Protein AF-A0ABD7CM66-F1 (afdb_monomer_lite)

Organism: Clostridium botulinum (NCBI:txid1491)

Structure (mmCIF, N/CA/C/O backbone):
data_AF-A0ABD7CM66-F1
#
_entry.id   AF-A0ABD7CM66-F1
#
loop_
_atom_site.group_PDB
_atom_site.id
_atom_site.type_symbol
_atom_site.label_atom_id
_atom_site.label_alt_id
_atom_site.label_comp_id
_atom_site.label_asym_id
_atom_site.label_entity_id
_atom_site.label_seq_id
_atom_site.pdbx_PDB_ins_code
_atom_site.Cartn_x
_atom_site.Cartn_y
_atom_site.Cartn_z
_atom_site.occupancy
_atom_site.B_iso_or_equiv
_atom_site.auth_seq_id
_atom_site.auth_comp_id
_atom_site.auth_asym_id
_atom_site.auth_atom_id
_atom_site.pdbx_PDB_model_num
ATOM 1 N N . MET A 1 1 ? 8.882 35.151 15.503 1.00 36.31 1 MET A N 1
ATOM 2 C CA . MET A 1 1 ? 7.977 34.205 16.198 1.00 36.31 1 MET A CA 1
ATOM 3 C C . MET A 1 1 ? 7.470 33.226 15.152 1.00 36.31 1 MET A C 1
ATOM 5 O O . MET A 1 1 ? 7.008 33.684 14.119 1.00 36.31 1 MET A O 1
ATOM 9 N N . LYS A 1 2 ? 7.690 31.916 15.334 1.00 41.44 2 LYS A N 1
ATOM 10 C CA . LYS A 1 2 ? 7.337 30.880 14.346 1.00 41.44 2 LYS A CA 1
ATOM 11 C C . LYS A 1 2 ? 5.813 30.750 14.253 1.00 41.44 2 LYS A C 1
ATOM 13 O O . LYS A 1 2 ? 5.185 30.498 15.280 1.00 41.44 2 LYS A O 1
ATOM 18 N N . ASN A 1 3 ? 5.256 30.896 13.051 1.00 44.88 3 ASN A N 1
ATOM 19 C CA . ASN A 1 3 ? 3.886 30.489 12.752 1.00 44.88 3 ASN A CA 1
ATOM 20 C C . ASN A 1 3 ? 3.745 29.003 13.101 1.00 44.88 3 ASN A C 1
ATOM 22 O O . ASN A 1 3 ? 4.433 28.154 12.539 1.00 44.88 3 ASN A O 1
ATOM 26 N N . LYS A 1 4 ? 2.896 28.693 14.082 1.00 49.44 4 LYS A N 1
ATOM 27 C CA . LYS A 1 4 ? 2.255 27.383 14.139 1.00 49.44 4 LYS A CA 1
ATOM 28 C C . LYS A 1 4 ? 1.218 27.417 13.025 1.00 49.44 4 LYS A C 1
ATOM 30 O O . LYS A 1 4 ? 0.134 27.951 13.233 1.00 49.44 4 LYS A O 1
ATOM 35 N N . ASP A 1 5 ? 1.597 26.961 11.840 1.00 59.28 5 ASP A N 1
ATOM 36 C CA . ASP A 1 5 ? 0.639 26.740 10.765 1.00 59.28 5 ASP A CA 1
ATOM 37 C C . ASP A 1 5 ? -0.397 25.735 11.286 1.00 59.28 5 ASP A C 1
ATOM 39 O O . ASP A 1 5 ? -0.044 24.639 11.728 1.00 59.28 5 ASP A O 1
ATOM 43 N N . ASN A 1 6 ? -1.661 26.161 11.346 1.00 63.12 6 ASN A N 1
ATOM 44 C CA . ASN A 1 6 ? -2.778 25.294 11.703 1.00 63.12 6 ASN A CA 1
ATOM 45 C C . ASN A 1 6 ? -2.916 24.260 10.586 1.00 63.12 6 ASN A C 1
ATOM 47 O O . ASN A 1 6 ? -3.466 24.560 9.527 1.00 63.12 6 ASN A O 1
ATOM 51 N N . LEU A 1 7 ? -2.362 23.074 10.814 1.00 69.88 7 LEU A N 1
ATOM 52 C CA . LEU A 1 7 ? -2.515 21.926 9.932 1.00 69.88 7 LEU A CA 1
ATOM 53 C C . LEU A 1 7 ? -4.007 21.628 9.761 1.00 69.88 7 LEU A C 1
ATOM 55 O O . LEU A 1 7 ? -4.777 21.704 10.722 1.00 69.88 7 LEU A O 1
ATOM 59 N N . ILE A 1 8 ? -4.432 21.282 8.547 1.00 82.06 8 ILE A N 1
ATOM 60 C CA . ILE A 1 8 ? -5.811 20.814 8.371 1.00 82.06 8 ILE A CA 1
ATOM 61 C C . ILE A 1 8 ? -5.966 19.440 9.052 1.00 82.06 8 ILE A C 1
ATOM 63 O O . ILE A 1 8 ? -4.996 18.682 9.111 1.00 82.06 8 ILE A O 1
ATOM 67 N N . PRO A 1 9 ? -7.166 19.055 9.531 1.00 80.12 9 PRO A N 1
ATOM 68 C CA . PRO A 1 9 ? -7.347 17.834 10.332 1.00 80.12 9 PRO A CA 1
ATOM 69 C C . PRO A 1 9 ? -6.780 16.555 9.693 1.00 80.12 9 PRO A C 1
ATOM 71 O O . PRO A 1 9 ? -6.290 15.660 10.379 1.00 80.12 9 PRO A O 1
ATOM 74 N N . MET A 1 10 ? -6.804 16.476 8.360 1.00 80.44 10 MET A N 1
ATOM 75 C CA . MET A 1 10 ? -6.209 15.367 7.615 1.00 80.44 10 MET A CA 1
ATOM 76 C C . MET A 1 10 ? -4.678 15.328 7.740 1.00 80.44 10 MET A C 1
ATOM 78 O O . MET A 1 10 ? -4.112 14.256 7.934 1.00 80.44 10 MET A O 1
ATOM 82 N N . GLU A 1 11 ? -4.008 16.478 7.653 1.00 81.88 11 GLU A N 1
ATOM 83 C CA . GLU A 1 11 ? -2.552 16.589 7.797 1.00 81.88 11 GLU A CA 1
ATOM 84 C C . GLU A 1 11 ? -2.113 16.296 9.233 1.00 81.88 11 GLU A C 1
ATOM 86 O O . GLU A 1 11 ? -1.116 15.605 9.446 1.00 81.88 11 GLU A O 1
ATOM 91 N N . GLU A 1 12 ? -2.882 16.752 10.228 1.00 83.12 12 GLU A N 1
ATOM 92 C CA . GLU A 1 12 ? -2.648 16.396 11.632 1.00 83.12 12 GLU A CA 1
ATOM 93 C C . GLU A 1 12 ? -2.690 14.882 11.828 1.00 83.12 12 GLU A C 1
ATOM 95 O O . GLU A 1 12 ? -1.807 14.304 12.468 1.00 83.12 12 GLU A O 1
ATOM 100 N N . GLN A 1 13 ? -3.668 14.217 11.214 1.00 82.75 13 GLN A N 1
ATOM 101 C CA . GLN A 1 13 ? -3.820 12.779 11.359 1.00 82.75 13 GLN A CA 1
ATOM 102 C C . GLN A 1 13 ? -2.770 11.983 10.575 1.00 82.75 13 GLN A C 1
ATOM 104 O O . GLN A 1 13 ? -2.257 10.980 11.077 1.00 82.75 13 GLN A O 1
ATOM 109 N N . GLN A 1 14 ? -2.369 12.447 9.390 1.00 84.19 14 GLN A N 1
ATOM 110 C CA . GLN A 1 14 ? -1.202 11.904 8.687 1.00 84.19 14 GLN A CA 1
ATOM 111 C C . GLN A 1 14 ? 0.058 12.007 9.554 1.00 84.19 14 GLN A C 1
ATOM 113 O O . GLN A 1 14 ? 0.787 11.026 9.709 1.00 84.19 14 GLN A O 1
ATOM 118 N N . LEU A 1 15 ? 0.294 13.162 10.180 1.00 84.44 15 LEU A N 1
ATOM 119 C CA . LEU A 1 15 ? 1.436 13.364 11.068 1.00 84.44 15 LEU A CA 1
ATOM 120 C C . LEU A 1 15 ? 1.371 12.482 12.317 1.00 84.44 15 LEU A C 1
ATOM 122 O O . LEU A 1 15 ? 2.410 11.973 12.736 1.00 84.44 15 LEU A O 1
ATOM 126 N N . ASN A 1 16 ? 0.189 12.252 12.891 1.00 83.38 16 ASN A N 1
ATOM 127 C CA . ASN A 1 16 ? 0.016 11.337 14.023 1.00 83.38 16 ASN A CA 1
ATOM 128 C C . ASN A 1 16 ? 0.430 9.903 13.669 1.00 83.38 16 ASN A C 1
ATOM 130 O O . ASN A 1 16 ? 1.137 9.253 14.443 1.00 83.38 16 ASN A O 1
ATOM 134 N N . ILE A 1 17 ? 0.055 9.428 12.478 1.00 84.88 17 ILE A N 1
ATOM 135 C CA . ILE A 1 17 ? 0.477 8.117 11.969 1.00 84.88 17 ILE A CA 1
ATOM 136 C C . ILE A 1 17 ? 1.995 8.107 11.745 1.00 84.88 17 ILE A C 1
ATOM 138 O O . ILE A 1 17 ? 2.696 7.226 12.242 1.00 84.88 17 ILE A O 1
ATOM 142 N N . LEU A 1 18 ? 2.535 9.103 11.039 1.00 84.50 18 LEU A N 1
ATOM 143 C CA . LEU A 1 18 ? 3.950 9.136 10.653 1.00 84.50 18 LEU A CA 1
ATOM 144 C C . LEU A 1 18 ? 4.909 9.326 11.837 1.00 84.50 18 LEU A C 1
ATOM 146 O O . LEU A 1 18 ? 6.027 8.819 11.803 1.00 84.50 18 LEU A O 1
ATOM 150 N N . ARG A 1 19 ? 4.483 10.003 12.908 1.00 84.56 19 ARG A N 1
ATOM 151 C CA . ARG A 1 19 ? 5.272 10.155 14.146 1.00 84.56 19 ARG A CA 1
ATOM 152 C C . ARG A 1 19 ? 5.353 8.873 14.969 1.00 84.56 19 ARG A C 1
ATOM 154 O O . ARG A 1 19 ? 6.189 8.768 15.865 1.00 84.56 19 ARG A O 1
ATOM 161 N N . ASN A 1 20 ? 4.492 7.899 14.698 1.00 85.06 20 ASN A N 1
ATOM 162 C CA . ASN A 1 20 ? 4.494 6.642 15.416 1.00 85.06 20 ASN A CA 1
ATOM 163 C C . ASN A 1 20 ? 5.646 5.735 14.953 1.00 85.06 20 ASN A C 1
ATOM 165 O O . ASN A 1 20 ? 5.706 5.347 13.794 1.00 85.06 20 ASN A O 1
ATOM 169 N N . LEU A 1 21 ? 6.515 5.299 15.869 1.00 79.75 21 LEU A N 1
ATOM 170 C CA . LEU A 1 21 ? 7.655 4.425 15.540 1.00 79.75 21 LEU A CA 1
ATOM 171 C C . LEU A 1 21 ? 7.253 3.085 14.897 1.00 79.75 21 LEU A C 1
ATOM 173 O O . LEU A 1 21 ? 8.037 2.491 14.159 1.00 79.75 21 LEU A O 1
ATOM 177 N N . LYS A 1 22 ? 6.042 2.592 15.176 1.00 86.00 22 LYS A N 1
ATOM 178 C CA . LYS A 1 22 ? 5.526 1.327 14.638 1.00 86.00 22 LYS A CA 1
ATOM 179 C C . LYS A 1 22 ? 4.849 1.491 13.279 1.00 86.00 22 LYS A C 1
ATOM 181 O O . LYS A 1 22 ? 4.632 0.480 12.611 1.00 86.00 22 LYS A O 1
ATOM 186 N N . SER A 1 23 ? 4.527 2.717 12.853 1.00 87.56 23 SER A N 1
ATOM 187 C CA . SER A 1 23 ? 3.770 2.942 11.615 1.00 87.56 23 SER A CA 1
ATOM 188 C C . SER A 1 23 ? 4.515 2.445 10.392 1.00 87.56 23 SER A C 1
ATOM 190 O O . SER A 1 23 ? 3.912 1.775 9.566 1.00 87.56 23 SER A O 1
ATOM 192 N N . LYS A 1 24 ? 5.832 2.668 10.314 1.00 90.38 24 LYS A N 1
ATOM 193 C CA . LYS A 1 24 ? 6.658 2.176 9.206 1.00 90.38 24 LYS A CA 1
ATOM 194 C C . LYS A 1 24 ? 6.500 0.667 9.007 1.00 90.38 24 LYS A C 1
ATOM 196 O O . LYS A 1 24 ? 6.175 0.231 7.909 1.00 90.38 24 LYS A O 1
ATOM 201 N N . ASN A 1 25 ? 6.700 -0.121 10.062 1.00 91.25 25 ASN A N 1
ATOM 202 C CA . ASN A 1 25 ? 6.607 -1.581 9.971 1.00 91.25 25 ASN A CA 1
ATOM 203 C C . ASN A 1 25 ? 5.179 -2.025 9.651 1.00 91.25 25 ASN A C 1
ATOM 205 O O . ASN A 1 25 ? 4.988 -2.913 8.832 1.00 91.25 25 ASN A O 1
ATOM 209 N N . PHE A 1 26 ? 4.181 -1.371 10.248 1.00 92.81 26 PHE A N 1
ATOM 210 C CA . PHE A 1 26 ? 2.779 -1.660 9.970 1.00 92.81 26 PHE A CA 1
ATOM 211 C C . PHE A 1 26 ? 2.406 -1.391 8.505 1.00 92.81 26 PHE A C 1
ATOM 213 O O . PHE A 1 26 ? 1.795 -2.239 7.863 1.00 92.81 26 PHE A O 1
ATOM 220 N N . ILE A 1 27 ? 2.817 -0.242 7.960 1.00 93.12 27 ILE A N 1
ATOM 221 C CA . ILE A 1 27 ? 2.585 0.145 6.564 1.00 93.12 27 ILE A CA 1
ATOM 222 C C . ILE A 1 27 ? 3.294 -0.825 5.615 1.00 93.12 27 ILE A C 1
ATOM 224 O O . ILE A 1 27 ? 2.689 -1.250 4.636 1.00 93.12 27 ILE A O 1
ATOM 228 N N . ILE A 1 28 ? 4.539 -1.219 5.911 1.00 92.62 28 ILE A N 1
ATOM 229 C CA . ILE A 1 28 ? 5.271 -2.217 5.114 1.00 92.62 28 ILE A CA 1
ATOM 230 C C . ILE A 1 28 ? 4.524 -3.554 5.107 1.00 92.62 28 ILE A C 1
ATOM 232 O O . ILE A 1 28 ? 4.311 -4.113 4.035 1.00 92.62 28 ILE A O 1
ATOM 236 N N . SER A 1 29 ? 4.083 -4.044 6.270 1.00 93.69 29 SER A N 1
ATOM 237 C CA . SER A 1 29 ? 3.299 -5.282 6.355 1.00 93.69 29 SER A CA 1
ATOM 238 C C . SER A 1 29 ? 1.990 -5.180 5.575 1.00 93.69 29 SER A C 1
ATOM 240 O O . SER A 1 29 ? 1.647 -6.089 4.828 1.00 93.69 29 SER A O 1
ATOM 242 N N . LEU A 1 30 ? 1.281 -4.057 5.700 1.00 95.00 30 LEU A N 1
ATOM 243 C CA . LEU A 1 30 ? 0.028 -3.817 4.992 1.00 95.00 30 LEU A CA 1
ATOM 244 C C . LEU A 1 30 ? 0.232 -3.803 3.468 1.00 95.00 30 LEU A C 1
ATOM 246 O O . LEU A 1 30 ? -0.512 -4.474 2.758 1.00 95.00 30 LEU A O 1
ATOM 250 N N . ILE A 1 31 ? 1.262 -3.104 2.971 1.00 95.31 31 ILE A N 1
ATOM 251 C CA . ILE A 1 31 ? 1.639 -3.099 1.546 1.00 95.31 31 ILE A CA 1
ATOM 252 C C . ILE A 1 31 ? 2.004 -4.512 1.082 1.00 95.31 31 ILE A C 1
ATOM 254 O O . ILE A 1 31 ? 1.519 -4.952 0.042 1.00 95.31 31 ILE A O 1
ATOM 258 N N . GLY A 1 32 ? 2.825 -5.230 1.853 1.00 94.19 32 GLY A N 1
ATOM 259 C CA . GLY A 1 32 ? 3.244 -6.595 1.539 1.00 94.19 32 GLY A CA 1
ATOM 260 C C . GLY A 1 32 ? 2.062 -7.553 1.410 1.00 94.19 32 GLY A C 1
ATOM 261 O O . GLY A 1 32 ? 2.021 -8.365 0.489 1.00 94.19 32 GLY A O 1
ATOM 262 N N . GLU A 1 33 ? 1.049 -7.422 2.266 1.00 95.25 33 GLU A N 1
ATOM 263 C CA . GLU A 1 33 ? -0.139 -8.270 2.196 1.00 95.25 33 GLU A CA 1
ATOM 264 C C . GLU A 1 33 ? -1.011 -8.001 0.962 1.00 95.25 33 GLU A C 1
ATOM 266 O O . GLU A 1 33 ? -1.561 -8.952 0.395 1.00 95.25 33 GLU A O 1
ATOM 271 N N . VAL A 1 34 ? -1.084 -6.748 0.498 1.00 95.38 34 VAL A N 1
ATOM 272 C CA . VAL A 1 34 ? -1.876 -6.347 -0.682 1.00 95.38 34 VAL A CA 1
ATOM 273 C C . VAL A 1 34 ? -1.074 -6.306 -1.983 1.00 95.38 34 VAL A C 1
ATOM 275 O O . VAL A 1 34 ? -1.595 -5.893 -3.020 1.00 95.38 34 VAL A O 1
ATOM 278 N N . ILE A 1 35 ? 0.187 -6.741 -1.968 1.00 95.19 35 ILE A N 1
ATOM 279 C CA . ILE A 1 35 ? 1.102 -6.516 -3.089 1.00 95.19 35 ILE A CA 1
ATOM 280 C C . ILE A 1 35 ? 0.653 -7.199 -4.385 1.00 95.19 35 ILE A C 1
ATOM 282 O O . ILE A 1 35 ? 0.796 -6.635 -5.464 1.00 95.19 35 ILE A O 1
ATOM 286 N N . GLN A 1 36 ? 0.005 -8.361 -4.286 1.00 94.31 36 GLN A N 1
ATOM 287 C CA . GLN A 1 36 ? -0.585 -9.053 -5.438 1.00 94.31 36 GLN A CA 1
ATOM 288 C C . GLN A 1 36 ? -1.742 -8.260 -6.064 1.00 94.31 36 GLN A C 1
ATOM 290 O O . GLN A 1 36 ? -1.911 -8.279 -7.279 1.00 94.31 36 GLN A O 1
ATOM 295 N N . THR A 1 37 ? -2.512 -7.519 -5.260 1.00 94.44 37 THR A N 1
ATOM 296 C CA . THR A 1 37 ? -3.577 -6.625 -5.747 1.00 94.44 37 THR A CA 1
ATOM 297 C C . THR A 1 37 ? -2.992 -5.404 -6.457 1.00 94.44 37 THR A C 1
ATOM 299 O O . THR A 1 37 ? -3.513 -4.970 -7.484 1.00 94.44 37 THR A O 1
ATOM 302 N N . ILE A 1 38 ? -1.874 -4.872 -5.951 1.00 93.75 38 ILE A N 1
ATOM 303 C CA . ILE A 1 38 ? -1.120 -3.806 -6.625 1.00 93.75 38 ILE A CA 1
ATOM 304 C C . ILE A 1 38 ? -0.595 -4.317 -7.974 1.00 93.75 38 ILE A C 1
ATOM 306 O O . ILE A 1 38 ? -0.847 -3.681 -8.996 1.00 93.75 38 ILE A O 1
ATOM 310 N N . ALA A 1 39 ? 0.049 -5.487 -7.977 1.00 92.69 39 ALA A N 1
ATOM 311 C CA . ALA A 1 39 ? 0.723 -6.087 -9.129 1.00 92.69 39 ALA A CA 1
ATOM 312 C C . ALA A 1 39 ? -0.203 -6.766 -10.157 1.00 92.69 39 ALA A C 1
ATOM 314 O O . ALA A 1 39 ? 0.276 -7.220 -11.195 1.00 92.69 39 ALA A O 1
ATOM 315 N N . ASP A 1 40 ? -1.498 -6.893 -9.850 1.00 91.06 40 ASP A N 1
ATOM 316 C CA . ASP A 1 40 ? -2.503 -7.597 -10.665 1.00 91.06 40 ASP A CA 1
ATOM 317 C C . ASP A 1 40 ? -2.102 -9.014 -11.102 1.00 91.06 40 ASP A C 1
ATOM 319 O O . ASP A 1 40 ? -2.472 -9.509 -12.167 1.00 91.06 40 ASP A O 1
ATOM 323 N N . LYS A 1 41 ? -1.259 -9.665 -10.302 1.00 92.69 41 LYS A N 1
ATOM 324 C CA . LYS A 1 41 ? -0.687 -10.967 -10.627 1.00 92.69 41 LYS A CA 1
ATOM 325 C C . LYS A 1 41 ? -0.184 -11.662 -9.376 1.00 92.69 41 LYS A C 1
ATOM 327 O O . LYS A 1 41 ? 0.021 -11.057 -8.321 1.00 92.69 41 LYS A O 1
ATOM 332 N N . LYS A 1 42 ? 0.048 -12.965 -9.508 1.00 91.88 42 LYS A N 1
ATOM 333 C CA . LYS A 1 42 ? 0.695 -13.750 -8.460 1.00 91.88 42 LYS A CA 1
ATOM 334 C C . LYS A 1 42 ? 2.175 -13.382 -8.403 1.00 91.88 42 LYS A C 1
ATOM 336 O O . LYS A 1 42 ? 2.886 -13.571 -9.382 1.00 91.88 42 LYS A O 1
ATOM 341 N N . ILE A 1 43 ? 2.601 -12.902 -7.244 1.00 91.12 43 ILE A N 1
ATOM 342 C CA . ILE A 1 43 ? 3.996 -12.620 -6.893 1.00 91.12 43 ILE A CA 1
ATOM 343 C C . ILE A 1 43 ? 4.281 -13.202 -5.512 1.00 91.12 43 ILE A C 1
ATOM 345 O O . ILE A 1 43 ? 3.377 -13.266 -4.666 1.00 91.12 43 ILE A O 1
ATOM 349 N N . ASP A 1 44 ? 5.511 -13.658 -5.287 1.00 90.56 44 ASP A N 1
ATOM 350 C CA . ASP A 1 44 ? 5.937 -14.081 -3.956 1.00 90.56 44 ASP A CA 1
ATOM 351 C C . ASP A 1 44 ? 6.141 -12.836 -3.087 1.00 90.56 44 ASP A C 1
ATOM 353 O O . ASP A 1 44 ? 7.043 -12.030 -3.311 1.00 90.56 44 ASP A O 1
ATOM 357 N N . LYS A 1 45 ? 5.294 -12.691 -2.061 1.00 88.56 45 LYS A N 1
ATOM 358 C CA . LYS A 1 45 ? 5.306 -11.544 -1.143 1.00 88.56 45 LYS A CA 1
ATOM 359 C C . LYS A 1 45 ? 6.661 -11.358 -0.446 1.00 88.56 45 LYS A C 1
ATOM 361 O O . LYS A 1 45 ? 6.945 -10.262 0.029 1.00 88.56 45 LYS A O 1
ATOM 366 N N . LYS A 1 46 ? 7.488 -12.407 -0.355 1.00 87.12 46 LYS A N 1
ATOM 367 C CA . LYS A 1 46 ? 8.796 -12.369 0.315 1.00 87.12 46 LYS A CA 1
ATOM 368 C C . LYS A 1 46 ? 9.930 -11.866 -0.573 1.00 87.12 46 LYS A C 1
ATOM 370 O O . LYS A 1 46 ? 10.971 -11.495 -0.037 1.00 87.12 46 LYS A O 1
ATOM 375 N N . THR A 1 47 ? 9.753 -11.870 -1.892 1.00 88.69 47 THR A N 1
ATOM 376 C CA . THR A 1 47 ? 10.834 -11.589 -2.851 1.00 88.69 47 THR A CA 1
ATOM 377 C C . THR A 1 47 ? 10.491 -10.481 -3.837 1.00 88.69 47 THR A C 1
ATOM 379 O O . THR A 1 47 ? 11.173 -10.359 -4.850 1.00 88.69 47 THR A O 1
ATOM 382 N N . VAL A 1 48 ? 9.461 -9.680 -3.544 1.00 91.69 48 VAL A N 1
ATOM 383 C CA . VAL A 1 48 ? 9.005 -8.609 -4.435 1.00 91.69 48 VAL A CA 1
ATOM 384 C C . VAL A 1 48 ? 10.149 -7.656 -4.751 1.00 91.69 48 VAL A C 1
ATOM 386 O O . VAL A 1 48 ? 10.749 -7.065 -3.848 1.00 91.69 48 VAL A O 1
ATOM 389 N N . CYS A 1 49 ? 10.436 -7.488 -6.036 1.00 91.31 49 CYS A N 1
ATOM 390 C CA . CYS A 1 49 ? 11.502 -6.617 -6.510 1.00 91.31 49 CYS A CA 1
ATOM 391 C C . CYS A 1 49 ? 11.135 -5.962 -7.845 1.00 91.31 49 CYS A C 1
ATOM 393 O O . CYS A 1 49 ? 10.085 -6.229 -8.424 1.00 91.31 49 CYS A O 1
ATOM 395 N N . PHE A 1 50 ? 11.980 -5.047 -8.319 1.00 93.06 50 PHE A N 1
ATOM 396 C CA . PHE A 1 50 ? 11.871 -4.536 -9.682 1.00 93.06 50 PHE A CA 1
ATOM 397 C C . PHE A 1 50 ? 12.414 -5.574 -10.666 1.00 93.06 50 PHE A C 1
ATOM 399 O O . PHE A 1 50 ? 13.490 -6.130 -10.439 1.00 93.06 50 PHE A O 1
ATOM 406 N N . LYS A 1 51 ? 11.727 -5.768 -11.797 1.00 92.00 51 LYS A N 1
ATOM 407 C CA . LYS A 1 51 ? 12.231 -6.605 -12.894 1.00 92.00 51 LYS A CA 1
ATOM 408 C C . LYS A 1 51 ? 13.608 -6.123 -13.343 1.00 92.00 51 LYS A C 1
ATOM 410 O O . LYS A 1 51 ? 13.905 -4.925 -13.289 1.00 92.00 51 LYS A O 1
ATOM 415 N N . CYS A 1 52 ? 14.425 -7.037 -13.866 1.00 88.56 52 CYS A N 1
ATOM 416 C CA . CYS A 1 52 ? 15.806 -6.748 -14.269 1.00 88.56 52 CYS A CA 1
ATOM 417 C C . CYS A 1 52 ? 15.952 -5.512 -15.178 1.00 88.56 52 CYS A C 1
ATOM 419 O O . CYS A 1 52 ? 16.875 -4.722 -14.977 1.00 88.56 52 CYS A O 1
ATOM 421 N N . ASP A 1 53 ? 15.023 -5.295 -16.115 1.00 88.00 53 ASP A N 1
ATOM 422 C CA . ASP A 1 53 ? 15.046 -4.149 -17.038 1.00 88.00 53 ASP A CA 1
ATOM 423 C C . ASP A 1 53 ? 14.973 -2.789 -16.325 1.00 88.00 53 ASP A C 1
ATOM 425 O O . ASP A 1 53 ? 15.515 -1.794 -16.817 1.00 88.00 53 ASP A O 1
ATOM 429 N N . TYR A 1 54 ? 14.345 -2.748 -15.147 1.00 87.88 54 TYR A N 1
ATOM 430 C CA . TYR A 1 54 ? 14.199 -1.553 -14.315 1.00 87.88 54 TYR A CA 1
ATOM 431 C C . TYR A 1 54 ? 15.271 -1.444 -13.221 1.00 87.88 54 TYR A C 1
ATOM 433 O O . TYR A 1 54 ? 15.374 -0.404 -12.580 1.00 87.88 54 TYR A O 1
ATOM 441 N N . CYS A 1 55 ? 16.120 -2.465 -13.053 1.00 83.50 55 CYS A N 1
ATOM 442 C CA . CYS A 1 55 ? 17.254 -2.467 -12.119 1.00 83.50 55 CYS A CA 1
ATOM 443 C C . CYS A 1 55 ? 18.570 -1.956 -12.742 1.00 83.50 55 CYS A C 1
ATOM 445 O O . CYS A 1 55 ? 19.629 -2.004 -12.110 1.00 83.50 55 CYS A O 1
ATOM 447 N N . ASN A 1 56 ? 18.551 -1.487 -13.992 1.00 84.12 56 ASN A N 1
ATOM 448 C CA . ASN A 1 56 ? 19.752 -1.000 -14.662 1.00 84.12 56 ASN A CA 1
ATOM 449 C C . ASN A 1 56 ? 20.165 0.388 -14.143 1.00 84.12 56 ASN A C 1
ATOM 451 O O . ASN A 1 56 ? 19.680 1.402 -14.642 1.00 84.12 56 ASN A O 1
ATOM 455 N N . GLY A 1 57 ? 21.145 0.423 -13.235 1.00 74.88 57 GLY A N 1
ATOM 456 C CA . GLY A 1 57 ? 21.700 1.642 -12.627 1.00 74.88 57 GLY A CA 1
ATOM 457 C C . GLY A 1 57 ? 22.245 2.703 -13.596 1.00 74.88 57 GLY A C 1
ATOM 458 O O . GLY A 1 57 ? 22.487 3.832 -13.187 1.00 74.88 57 GLY A O 1
ATOM 459 N N . LYS A 1 58 ? 22.449 2.372 -14.880 1.00 79.69 58 LYS A N 1
ATOM 460 C CA . LYS A 1 58 ? 22.841 3.348 -15.916 1.00 79.69 58 LYS A CA 1
ATOM 461 C C . LYS A 1 58 ? 21.650 4.077 -16.541 1.00 79.69 58 LYS A C 1
ATOM 463 O O . LYS A 1 58 ? 21.842 5.105 -17.180 1.00 79.69 58 LYS A O 1
ATOM 468 N N . LYS A 1 59 ? 20.448 3.510 -16.419 1.00 84.12 59 LYS A N 1
ATOM 469 C CA . LYS A 1 59 ? 19.201 4.020 -17.007 1.00 84.12 59 LYS A CA 1
ATOM 470 C C . LYS A 1 59 ? 18.230 4.517 -15.938 1.00 84.12 59 LYS A C 1
ATOM 472 O O . LYS A 1 59 ? 17.515 5.484 -16.172 1.00 84.12 59 LYS A O 1
ATOM 477 N N . TYR A 1 60 ? 18.220 3.849 -14.791 1.00 86.75 60 TYR A N 1
ATOM 478 C CA . TYR A 1 60 ? 17.337 4.111 -13.668 1.00 86.75 60 TYR A CA 1
ATOM 479 C C . TYR A 1 60 ? 18.170 4.127 -12.396 1.00 86.75 60 TYR A C 1
ATOM 481 O O . TYR A 1 60 ? 18.817 3.137 -12.059 1.00 86.75 60 TYR A O 1
ATOM 489 N N . ASP A 1 61 ? 18.180 5.257 -11.705 1.00 89.00 61 ASP A N 1
ATOM 490 C CA . ASP A 1 61 ? 18.828 5.368 -10.409 1.00 89.00 61 ASP A CA 1
ATOM 491 C C . ASP A 1 61 ? 17.893 4.904 -9.275 1.00 89.00 61 ASP A C 1
ATOM 493 O O . ASP A 1 61 ? 16.745 4.476 -9.468 1.00 89.00 61 ASP A O 1
ATOM 497 N N . LEU A 1 62 ? 18.418 4.946 -8.052 1.00 87.25 62 LEU A N 1
ATOM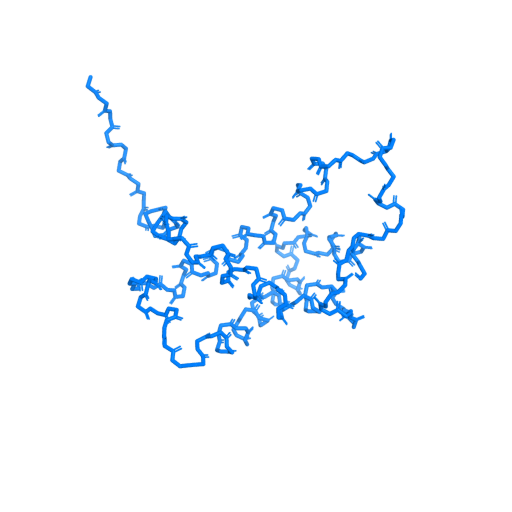 498 C CA . LEU A 1 62 ? 17.648 4.600 -6.863 1.00 87.25 62 LEU A CA 1
ATOM 499 C C . LEU A 1 62 ? 16.471 5.565 -6.653 1.00 87.25 62 LEU A C 1
ATOM 501 O O . LEU A 1 62 ? 15.398 5.135 -6.234 1.00 87.25 62 LEU A O 1
ATOM 505 N N . GLU A 1 63 ? 16.656 6.849 -6.956 1.00 90.81 63 GLU A N 1
ATOM 506 C CA . GLU A 1 63 ? 15.626 7.874 -6.789 1.00 90.81 63 GLU A CA 1
ATOM 507 C C . GLU A 1 63 ? 14.429 7.620 -7.710 1.00 90.81 63 GLU A C 1
ATOM 509 O O . GLU A 1 63 ? 13.284 7.661 -7.261 1.00 90.81 63 GLU A O 1
ATOM 514 N N . TYR A 1 64 ? 14.678 7.239 -8.961 1.00 90.75 64 TYR A N 1
ATOM 515 C CA . TYR A 1 64 ? 13.656 6.788 -9.896 1.00 90.75 64 TYR A CA 1
ATOM 516 C C . TYR A 1 64 ? 12.830 5.641 -9.306 1.00 90.75 64 TYR A C 1
ATOM 518 O O . TYR A 1 64 ? 11.601 5.702 -9.293 1.00 90.75 64 TYR A O 1
ATOM 526 N N . SER A 1 65 ? 13.499 4.627 -8.755 1.00 89.31 65 SER A N 1
ATOM 527 C CA . SER A 1 65 ? 12.844 3.460 -8.155 1.00 89.31 65 SER A CA 1
ATOM 528 C C . SER A 1 65 ? 11.992 3.839 -6.936 1.00 89.31 65 SER A C 1
ATOM 530 O O . SER A 1 65 ? 10.851 3.393 -6.813 1.00 89.31 65 SER A O 1
ATOM 532 N N . ILE A 1 66 ? 12.505 4.711 -6.060 1.00 90.38 66 ILE A N 1
ATOM 533 C CA . ILE A 1 66 ? 11.766 5.250 -4.905 1.00 90.38 66 ILE A CA 1
ATOM 534 C C . ILE A 1 66 ? 10.523 6.015 -5.373 1.00 90.38 66 ILE A C 1
ATOM 536 O O . ILE A 1 66 ? 9.425 5.804 -4.854 1.00 90.38 66 ILE A O 1
ATOM 540 N N . ASN A 1 67 ? 10.668 6.852 -6.399 1.00 92.31 67 ASN A N 1
ATOM 541 C CA . ASN A 1 67 ? 9.578 7.665 -6.926 1.00 92.31 67 ASN A CA 1
ATOM 542 C C . ASN A 1 67 ? 8.426 6.830 -7.495 1.00 92.31 67 ASN A C 1
ATOM 544 O O . ASN A 1 67 ? 7.280 7.269 -7.430 1.00 92.31 67 ASN A O 1
ATOM 548 N N . LYS A 1 68 ? 8.688 5.610 -7.979 1.00 93.25 68 LYS A N 1
ATOM 549 C CA . LYS A 1 68 ? 7.631 4.683 -8.416 1.00 93.25 68 LYS A CA 1
ATOM 550 C C . LYS A 1 68 ? 6.844 4.063 -7.262 1.00 93.25 68 LYS A C 1
ATOM 552 O O . LYS A 1 68 ? 5.675 3.732 -7.440 1.00 93.25 68 LYS A O 1
ATOM 557 N N . TRP A 1 69 ? 7.429 3.970 -6.069 1.00 92.69 69 TRP A N 1
ATOM 558 C CA . TRP A 1 69 ? 6.729 3.509 -4.865 1.00 92.69 69 TRP A CA 1
ATOM 559 C C . TRP A 1 69 ? 5.943 4.611 -4.154 1.00 92.69 69 TRP A C 1
ATOM 561 O O . TRP A 1 69 ? 4.943 4.307 -3.499 1.00 92.69 69 TRP A O 1
ATOM 571 N N . ASN A 1 70 ? 6.349 5.878 -4.292 1.00 92.44 70 ASN A N 1
ATOM 572 C CA . ASN A 1 70 ? 5.704 7.007 -3.613 1.00 92.44 70 ASN A CA 1
ATOM 573 C C . ASN A 1 70 ? 4.169 7.030 -3.782 1.00 92.44 70 ASN A C 1
ATOM 575 O O . ASN A 1 70 ? 3.484 7.124 -2.764 1.00 92.44 70 ASN A O 1
ATOM 579 N N . PRO A 1 71 ? 3.589 6.848 -4.987 1.00 92.50 71 PRO A N 1
ATOM 580 C CA . PRO A 1 71 ? 2.136 6.834 -5.162 1.00 92.50 71 PRO A CA 1
ATOM 581 C C . PRO A 1 71 ? 1.421 5.747 -4.352 1.00 92.50 71 PRO A C 1
ATOM 583 O O . PRO A 1 71 ? 0.342 5.998 -3.817 1.00 92.50 71 PRO A O 1
ATOM 586 N N . VAL A 1 72 ? 2.021 4.558 -4.217 1.00 93.19 72 VAL A N 1
ATOM 587 C CA . VAL A 1 72 ? 1.480 3.472 -3.382 1.00 93.19 72 VAL A CA 1
ATOM 588 C C . VAL A 1 72 ? 1.530 3.861 -1.913 1.00 93.19 72 VAL A C 1
ATOM 590 O O . VAL A 1 72 ? 0.533 3.731 -1.207 1.00 93.19 72 VAL A O 1
ATOM 593 N N . VAL A 1 73 ? 2.673 4.366 -1.448 1.00 93.19 73 VAL A N 1
ATOM 594 C CA . VAL A 1 73 ? 2.847 4.764 -0.046 1.00 93.19 73 VAL A CA 1
ATOM 595 C C . VAL A 1 73 ? 1.866 5.883 0.317 1.00 93.19 73 VAL A C 1
ATOM 597 O O . VAL A 1 73 ? 1.172 5.785 1.328 1.00 93.19 73 VAL A O 1
ATOM 600 N N . THR A 1 74 ? 1.731 6.902 -0.534 1.00 91.50 74 THR A N 1
ATOM 601 C CA . THR A 1 74 ? 0.772 8.001 -0.356 1.00 91.50 74 THR A CA 1
ATOM 602 C C . THR A 1 74 ? -0.672 7.508 -0.349 1.00 91.50 74 THR A C 1
ATOM 604 O O . THR A 1 74 ? -1.459 7.952 0.491 1.00 91.50 74 THR A O 1
ATOM 607 N N . LEU A 1 75 ? -1.030 6.574 -1.236 1.00 93.00 75 LEU A N 1
ATOM 608 C CA . LEU A 1 75 ? -2.358 5.961 -1.261 1.00 93.00 75 LEU A CA 1
ATOM 609 C C . LEU A 1 75 ? -2.657 5.242 0.061 1.00 93.00 75 LEU A C 1
ATOM 611 O O . LEU A 1 75 ? -3.716 5.456 0.647 1.00 93.00 75 LEU A O 1
ATOM 615 N N . VAL A 1 76 ? -1.720 4.422 0.545 1.00 94.06 76 VAL A N 1
ATOM 616 C CA . VAL A 1 76 ? -1.889 3.654 1.786 1.00 94.06 76 VAL A CA 1
ATOM 617 C C . VAL A 1 76 ? -1.985 4.574 2.996 1.00 94.06 76 VAL A C 1
ATOM 619 O O . VAL A 1 76 ? -2.867 4.382 3.828 1.00 94.06 76 VAL A O 1
ATOM 622 N N . ILE A 1 77 ? -1.143 5.606 3.085 1.00 91.94 77 ILE A N 1
ATOM 623 C CA . ILE A 1 77 ? -1.237 6.606 4.156 1.00 91.94 77 ILE A CA 1
ATOM 624 C C . ILE A 1 77 ? -2.595 7.309 4.107 1.00 91.94 77 ILE A C 1
ATOM 626 O O . ILE A 1 77 ? -3.257 7.409 5.134 1.00 91.94 77 ILE A O 1
ATOM 630 N N . SER A 1 78 ? -3.045 7.740 2.926 1.00 90.81 78 SER A N 1
ATOM 631 C CA . SER A 1 78 ? -4.335 8.427 2.771 1.00 90.81 78 SER A CA 1
ATOM 632 C C . SER A 1 78 ? -5.507 7.537 3.181 1.00 90.81 78 SER A C 1
ATOM 634 O O . SER A 1 78 ? -6.401 7.981 3.899 1.00 90.81 78 SER A O 1
ATOM 636 N N . PHE A 1 79 ? -5.477 6.264 2.780 1.00 93.69 79 PHE A N 1
ATOM 637 C CA . PHE A 1 79 ? -6.438 5.257 3.217 1.00 93.69 79 PHE A CA 1
ATOM 638 C C . PHE A 1 79 ? -6.434 5.106 4.745 1.00 93.69 79 PHE A C 1
ATOM 640 O O . PHE A 1 79 ? -7.487 5.184 5.375 1.00 93.69 79 PHE A O 1
ATOM 647 N N . LEU A 1 80 ? -5.257 4.951 5.361 1.00 92.62 80 LEU A N 1
ATOM 648 C CA . LEU A 1 80 ? -5.135 4.805 6.811 1.00 92.62 80 LEU A CA 1
ATOM 649 C C . LEU A 1 80 ? -5.636 6.042 7.556 1.00 92.62 80 LEU A C 1
ATOM 651 O O . LEU A 1 80 ? -6.342 5.892 8.544 1.00 92.62 80 LEU A O 1
ATOM 655 N N . THR A 1 81 ? -5.338 7.246 7.072 1.00 90.44 81 THR A N 1
ATOM 656 C CA . THR A 1 81 ? -5.839 8.498 7.654 1.00 90.44 81 THR A CA 1
ATOM 657 C C . THR A 1 81 ? -7.364 8.580 7.634 1.00 90.44 81 THR A C 1
ATOM 659 O O . THR A 1 81 ? -7.957 9.089 8.580 1.00 90.44 81 THR A O 1
ATOM 662 N N . GLN A 1 82 ? -8.015 8.069 6.587 1.00 89.94 82 GLN A N 1
ATOM 663 C CA . GLN A 1 82 ? -9.479 8.039 6.512 1.00 89.94 82 GLN A CA 1
ATOM 664 C C . GLN A 1 82 ? -10.092 6.971 7.424 1.00 89.94 82 GLN A C 1
ATOM 666 O O . GLN A 1 82 ? -11.196 7.152 7.934 1.00 89.94 82 GLN A O 1
ATOM 671 N N . LYS A 1 83 ? -9.401 5.843 7.613 1.00 90.25 83 LYS A N 1
ATOM 672 C CA . LYS A 1 83 ? -9.914 4.690 8.368 1.00 90.25 83 LYS A CA 1
ATOM 673 C C . LYS A 1 83 ? -9.627 4.755 9.858 1.00 90.25 83 LYS A C 1
ATOM 675 O O . LYS A 1 83 ? -10.444 4.314 10.660 1.00 90.25 83 LYS A O 1
ATOM 680 N N . ILE A 1 84 ? -8.475 5.294 10.224 1.00 87.94 84 ILE A N 1
ATOM 681 C CA . ILE A 1 84 ? -8.014 5.429 11.597 1.00 87.94 84 ILE A CA 1
ATOM 682 C C . ILE A 1 84 ? -8.261 6.875 11.990 1.00 87.94 84 ILE A C 1
ATOM 684 O O . ILE A 1 84 ? -7.460 7.752 11.688 1.00 87.94 84 ILE A O 1
ATOM 688 N N . THR A 1 85 ? -9.393 7.126 12.640 1.00 80.75 85 THR A N 1
ATOM 689 C CA . THR A 1 85 ? -9.757 8.446 13.180 1.00 80.75 85 THR A CA 1
ATOM 690 C C . THR A 1 85 ? -9.367 8.602 14.651 1.00 80.75 85 THR A C 1
ATOM 692 O O . THR A 1 85 ? -9.304 9.716 15.162 1.00 80.75 85 THR A O 1
ATOM 695 N N . SER A 1 86 ? -9.080 7.492 15.330 1.00 82.12 86 SER A N 1
ATOM 696 C CA . SER A 1 86 ? -8.594 7.431 16.708 1.00 82.12 86 SER A CA 1
ATOM 697 C C . SER A 1 86 ? -7.059 7.375 16.770 1.00 82.12 86 SER A C 1
ATOM 699 O O . SER A 1 86 ? -6.367 7.446 15.752 1.00 82.12 86 SER A O 1
ATOM 701 N N . ASP A 1 87 ? -6.502 7.283 17.981 1.00 84.19 87 ASP A N 1
ATOM 702 C CA . ASP A 1 87 ? -5.060 7.138 18.187 1.00 84.19 87 ASP A CA 1
ATOM 703 C C . ASP A 1 87 ? -4.517 5.870 17.498 1.00 84.19 87 ASP A C 1
ATOM 705 O O . ASP A 1 87 ? -4.883 4.740 17.832 1.00 84.19 87 ASP A O 1
ATOM 709 N N . PHE A 1 88 ? -3.585 6.065 16.561 1.00 86.00 88 PHE A N 1
ATOM 710 C CA . PHE A 1 88 ? -2.978 4.987 15.780 1.00 86.00 88 PHE A CA 1
ATOM 711 C C . PHE A 1 88 ? -2.332 3.910 16.665 1.00 86.00 88 PHE A C 1
ATOM 713 O O . PHE A 1 88 ? -2.422 2.727 16.351 1.00 86.00 88 PHE A O 1
ATOM 720 N N . ASN A 1 89 ? -1.715 4.291 17.793 1.00 84.81 89 A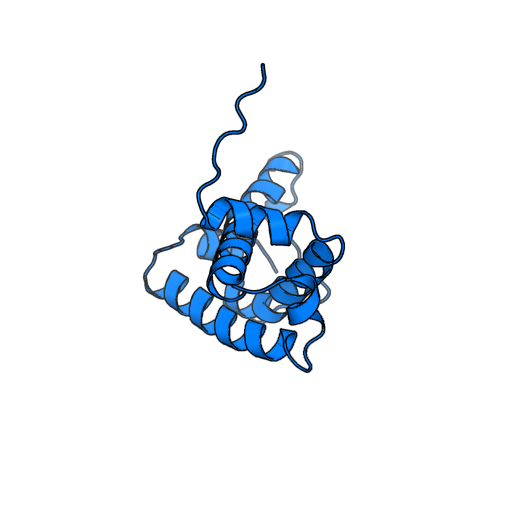SN A N 1
ATOM 721 C CA . ASN A 1 89 ? -1.077 3.354 18.729 1.00 84.81 89 ASN A CA 1
ATOM 722 C C . ASN A 1 89 ? -2.051 2.357 19.355 1.00 84.81 89 ASN A C 1
ATOM 724 O O . ASN A 1 89 ? -1.640 1.246 19.707 1.00 84.81 89 ASN A O 1
ATOM 728 N N . THR A 1 90 ? -3.293 2.786 19.538 1.00 87.50 90 THR A N 1
ATOM 729 C CA . THR A 1 90 ? -4.372 1.981 20.093 1.00 87.50 90 THR A CA 1
ATOM 730 C C . THR A 1 90 ? -4.895 1.028 19.028 1.00 87.50 90 THR A C 1
ATOM 732 O O . THR A 1 90 ? -4.906 -0.182 19.244 1.00 87.50 90 THR A O 1
ATOM 735 N N . VAL A 1 91 ? -5.198 1.555 17.839 1.00 87.94 91 VAL A N 1
ATOM 736 C CA . VAL A 1 91 ? -5.794 0.779 16.743 1.00 87.94 91 VAL A CA 1
ATOM 737 C C . VAL A 1 91 ? -4.885 -0.350 16.268 1.00 87.94 91 VAL A C 1
ATOM 739 O O . VAL A 1 91 ? -5.335 -1.480 16.122 1.00 87.94 91 VAL A O 1
ATOM 742 N N . ILE A 1 92 ? -3.580 -0.112 16.098 1.00 88.00 92 ILE A N 1
ATOM 743 C CA . ILE A 1 92 ? -2.661 -1.165 15.620 1.00 88.00 92 ILE A CA 1
ATOM 744 C C . ILE A 1 92 ? -2.461 -2.328 16.605 1.00 88.00 92 ILE A C 1
ATOM 746 O O . ILE A 1 92 ? -1.787 -3.299 16.266 1.00 88.00 92 ILE A O 1
ATOM 750 N N . ARG A 1 93 ? -2.969 -2.217 17.839 1.00 87.81 93 ARG A N 1
ATOM 751 C CA . ARG A 1 93 ? -2.931 -3.288 18.847 1.00 87.81 93 ARG A CA 1
ATOM 752 C C . ARG A 1 93 ? -4.222 -4.099 18.889 1.00 87.81 93 ARG A C 1
ATOM 754 O O . ARG A 1 93 ? -4.258 -5.100 19.598 1.00 87.81 93 ARG A O 1
ATOM 761 N N . GLU A 1 94 ? -5.259 -3.666 18.177 1.00 92.19 94 GLU A N 1
ATOM 762 C CA . GLU A 1 94 ? -6.508 -4.408 18.074 1.00 92.19 94 GLU A CA 1
ATOM 763 C C . GLU A 1 94 ? -6.267 -5.758 17.391 1.00 92.19 94 GLU A C 1
ATOM 765 O O . GLU A 1 94 ? -5.465 -5.892 16.459 1.00 92.19 94 GLU A O 1
ATOM 770 N N . GLU A 1 95 ? -6.967 -6.782 17.868 1.00 89.81 95 GLU A N 1
ATOM 771 C CA . GLU A 1 95 ? -6.864 -8.115 17.292 1.00 89.81 95 GLU A CA 1
ATOM 772 C C . GLU A 1 95 ? -7.344 -8.091 15.834 1.00 89.81 95 GLU A C 1
ATOM 774 O O . GLU A 1 95 ? -8.377 -7.501 15.517 1.00 89.81 95 GLU A O 1
ATOM 779 N N . LYS A 1 96 ? -6.591 -8.731 14.932 1.00 91.31 96 LYS A N 1
ATOM 780 C CA . LYS A 1 96 ? -6.921 -8.845 13.496 1.00 91.31 96 LYS A CA 1
ATOM 781 C C . LYS A 1 96 ? -7.056 -7.513 12.746 1.00 91.31 96 LYS A C 1
ATOM 783 O O . LYS A 1 96 ? -7.555 -7.494 11.620 1.00 91.31 96 LYS A O 1
ATOM 788 N N . ILE A 1 97 ? -6.558 -6.403 13.300 1.00 93.44 97 ILE A N 1
ATOM 789 C CA . ILE A 1 97 ? -6.612 -5.101 12.619 1.00 93.44 97 ILE A CA 1
ATOM 790 C C . ILE A 1 97 ? -5.911 -5.123 11.258 1.00 93.44 97 ILE A C 1
ATOM 792 O O . ILE A 1 97 ? -6.405 -4.534 10.299 1.00 93.44 97 ILE A O 1
ATOM 796 N N . LEU A 1 98 ? -4.792 -5.848 11.149 1.00 93.12 98 LEU A N 1
ATOM 797 C CA . LEU A 1 98 ? -4.076 -6.003 9.887 1.00 93.12 98 LEU A CA 1
ATOM 798 C C . LEU A 1 98 ? -4.953 -6.706 8.843 1.00 93.12 98 LEU A C 1
ATOM 800 O O . LEU A 1 98 ? -5.116 -6.179 7.751 1.00 93.12 98 LEU A O 1
ATOM 804 N N . GLU A 1 99 ? -5.566 -7.842 9.185 1.00 94.56 99 GLU A N 1
ATOM 805 C CA . GLU A 1 99 ? -6.439 -8.609 8.280 1.00 94.56 99 GLU A CA 1
ATOM 806 C C . GLU A 1 99 ? -7.637 -7.777 7.805 1.00 94.56 99 GLU A C 1
ATOM 808 O O . GLU A 1 99 ? -7.951 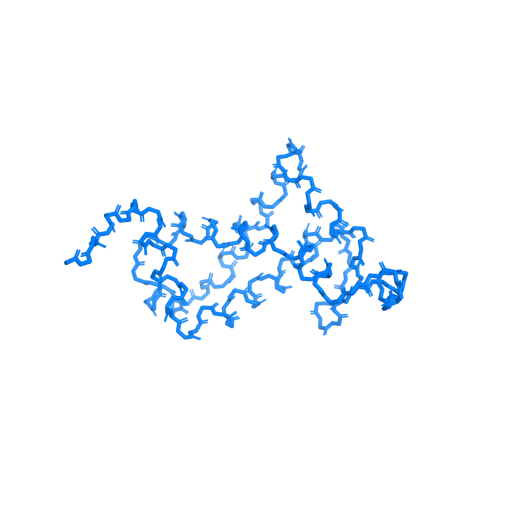-7.750 6.613 1.00 94.56 99 GLU A O 1
ATOM 813 N N . LYS A 1 100 ? -8.263 -7.035 8.727 1.00 94.94 100 LYS A N 1
ATOM 814 C CA . LYS A 1 100 ? -9.372 -6.128 8.415 1.00 94.94 100 LYS A CA 1
ATOM 815 C C . LYS A 1 100 ? -8.950 -5.049 7.416 1.00 94.94 100 LYS A C 1
ATOM 817 O O . LYS A 1 100 ? -9.602 -4.865 6.389 1.00 94.94 100 LYS A O 1
ATOM 822 N N . LEU A 1 101 ? -7.853 -4.345 7.701 1.00 96.38 101 LEU A N 1
ATOM 823 C CA . LEU A 1 101 ? -7.374 -3.264 6.841 1.00 96.38 101 LEU A CA 1
ATOM 824 C C . LEU A 1 101 ? -6.855 -3.779 5.498 1.00 96.38 101 LEU A C 1
ATOM 826 O O . LEU A 1 101 ? -7.020 -3.082 4.503 1.00 96.38 101 LEU A O 1
ATOM 830 N N . VAL A 1 102 ? -6.289 -4.988 5.443 1.00 96.62 102 VAL A N 1
ATOM 831 C CA . VAL A 1 102 ? -5.901 -5.651 4.189 1.00 96.62 102 VAL A CA 1
ATOM 832 C C . VAL A 1 102 ? -7.117 -5.827 3.285 1.00 96.62 102 VAL A C 1
ATOM 834 O O . VAL A 1 102 ? -7.078 -5.363 2.149 1.00 96.62 102 VAL A O 1
ATOM 837 N N . GLY A 1 103 ? -8.209 -6.420 3.778 1.00 96.50 103 GLY A N 1
ATOM 838 C CA . GLY A 1 103 ? -9.414 -6.632 2.967 1.00 96.50 103 GLY A CA 1
ATOM 839 C C . GLY A 1 103 ? -10.013 -5.321 2.445 1.00 96.50 103 GLY A C 1
ATOM 840 O O . GLY A 1 103 ? -10.328 -5.197 1.261 1.00 96.50 103 GLY A O 1
ATOM 841 N N . GLU A 1 104 ? -10.101 -4.304 3.304 1.00 96.81 104 GLU A N 1
ATOM 842 C CA . GLU A 1 104 ? -10.598 -2.979 2.917 1.00 96.81 104 GLU A CA 1
ATOM 843 C C . GLU A 1 104 ? -9.673 -2.274 1.907 1.00 96.81 104 GLU A C 1
ATOM 845 O O . GLU A 1 104 ? -10.149 -1.670 0.941 1.00 96.81 104 GLU A O 1
ATOM 850 N N . LEU A 1 105 ? -8.353 -2.372 2.092 1.00 97.00 105 LEU A N 1
ATOM 851 C CA . LEU A 1 105 ? -7.364 -1.772 1.201 1.00 97.00 105 LEU A CA 1
ATOM 852 C C . LEU A 1 105 ? -7.335 -2.465 -0.167 1.00 97.00 105 LEU A C 1
ATOM 854 O O . LEU A 1 105 ? -7.179 -1.787 -1.180 1.00 97.00 105 LEU A O 1
ATOM 858 N N . GLN A 1 106 ? -7.526 -3.785 -0.229 1.00 96.62 106 GLN A N 1
ATOM 859 C CA . GLN A 1 106 ? -7.620 -4.515 -1.498 1.00 96.62 106 GLN A CA 1
ATOM 860 C C . GLN A 1 106 ? -8.786 -4.009 -2.350 1.00 96.62 106 GLN A C 1
ATOM 862 O O . GLN A 1 106 ? -8.599 -3.707 -3.530 1.00 96.62 106 GLN A O 1
ATOM 867 N N . VAL A 1 107 ? -9.970 -3.852 -1.747 1.00 95.62 107 VAL A N 1
ATOM 868 C CA . VAL A 1 107 ? -11.153 -3.297 -2.426 1.00 95.62 107 VAL A CA 1
ATOM 869 C C . VAL A 1 107 ? -10.894 -1.862 -2.883 1.00 95.62 107 VAL A C 1
ATOM 871 O O . VAL A 1 107 ? -11.239 -1.493 -4.009 1.00 95.62 107 VAL A O 1
ATOM 874 N N . PHE A 1 108 ? -10.244 -1.058 -2.040 1.00 95.56 108 PHE A N 1
ATOM 875 C CA . PHE A 1 108 ? -9.894 0.318 -2.370 1.00 95.56 108 PHE A CA 1
ATOM 876 C C . PHE A 1 108 ? -8.928 0.401 -3.564 1.00 95.56 108 PHE A C 1
ATOM 878 O O . PHE A 1 108 ? -9.219 1.097 -4.535 1.00 95.56 108 PHE A O 1
ATOM 885 N N . ILE A 1 109 ? -7.827 -0.359 -3.547 1.00 95.25 109 ILE A N 1
ATOM 886 C CA . ILE A 1 109 ? -6.846 -0.422 -4.645 1.00 95.25 109 ILE A CA 1
ATOM 887 C C . ILE A 1 109 ? -7.512 -0.895 -5.938 1.00 95.25 109 ILE A C 1
ATOM 889 O O . ILE A 1 109 ? -7.328 -0.271 -6.983 1.00 95.25 109 ILE A O 1
ATOM 893 N N . TYR A 1 110 ? -8.313 -1.962 -5.872 1.00 93.12 110 TYR A N 1
ATOM 894 C CA . TYR A 1 110 ? -9.034 -2.487 -7.031 1.00 93.12 110 TYR A CA 1
ATOM 895 C C . TYR A 1 110 ? -9.951 -1.430 -7.658 1.00 93.12 110 TYR A C 1
ATOM 897 O O . TYR A 1 110 ? -9.941 -1.238 -8.875 1.00 93.12 110 TYR A O 1
ATOM 905 N N . THR A 1 111 ? -10.698 -0.699 -6.827 1.00 93.19 111 THR A N 1
ATOM 906 C CA . THR A 1 111 ? -11.594 0.375 -7.279 1.00 93.19 111 THR A CA 1
ATOM 907 C C . THR A 1 111 ? -10.808 1.506 -7.942 1.00 93.19 111 THR A C 1
ATOM 909 O O . THR A 1 111 ? -11.160 1.940 -9.036 1.00 93.19 111 THR A O 1
ATOM 912 N N . MET A 1 112 ? -9.703 1.942 -7.328 1.00 92.31 112 MET A N 1
ATOM 913 C CA . MET A 1 112 ? -8.846 3.005 -7.863 1.00 92.31 112 MET A CA 1
ATOM 914 C C . MET A 1 112 ? -8.223 2.635 -9.214 1.00 92.31 112 MET A C 1
ATOM 916 O O . MET A 1 112 ? -8.166 3.481 -10.108 1.00 92.31 112 MET A O 1
ATOM 920 N N . LYS A 1 113 ? -7.787 1.379 -9.378 1.00 90.44 113 LYS A N 1
ATOM 921 C CA . LYS A 1 113 ? -7.264 0.862 -10.652 1.00 90.44 113 LYS A CA 1
ATOM 922 C C . LYS A 1 113 ? -8.363 0.771 -11.709 1.00 90.44 113 LYS A C 1
ATOM 924 O O . LYS A 1 113 ? -8.186 1.287 -12.807 1.00 90.44 113 LYS A O 1
ATOM 929 N N . SER A 1 114 ? -9.510 0.187 -11.362 1.00 89.69 114 SER A N 1
ATOM 930 C CA . SER A 1 114 ? -10.633 -0.019 -12.292 1.00 89.69 114 SER A CA 1
ATOM 931 C C . SER A 1 114 ? -11.236 1.294 -12.794 1.00 89.69 114 SER A C 1
ATOM 933 O O . SER A 1 114 ? -11.643 1.389 -13.946 1.00 89.69 114 SER A O 1
ATOM 935 N N . ALA A 1 115 ? -11.267 2.321 -11.944 1.00 92.50 115 ALA A N 1
ATOM 936 C CA . ALA A 1 115 ? -11.740 3.653 -12.304 1.00 92.50 115 ALA A CA 1
ATOM 937 C C . ALA A 1 115 ? -10.668 4.522 -12.996 1.00 92.50 115 ALA A C 1
ATOM 939 O O . ALA A 1 115 ? -10.952 5.662 -13.355 1.00 92.50 115 ALA A O 1
ATOM 940 N N . GLY A 1 116 ? -9.431 4.028 -13.152 1.00 88.31 116 GLY A N 1
ATOM 941 C CA . GLY A 1 116 ? -8.325 4.787 -13.747 1.00 88.31 116 GLY A CA 1
ATOM 942 C C . GLY A 1 116 ? -7.872 5.999 -12.921 1.00 88.31 116 GLY A C 1
ATOM 943 O O . GLY A 1 116 ? -7.206 6.887 -13.447 1.00 88.31 116 GLY A O 1
ATOM 944 N N . LEU A 1 117 ? -8.221 6.052 -11.631 1.00 88.94 117 LEU A N 1
ATOM 945 C CA . LEU A 1 117 ? -7.986 7.213 -10.762 1.00 88.94 117 LEU A CA 1
ATOM 946 C C . LEU A 1 117 ? -6.540 7.315 -10.264 1.00 88.94 117 LEU A C 1
ATOM 948 O O . LEU A 1 117 ? -6.133 8.361 -9.765 1.00 88.94 117 LEU A O 1
ATOM 952 N N . ASN A 1 118 ? -5.762 6.236 -10.372 1.00 87.00 118 ASN A N 1
ATOM 953 C CA . ASN A 1 118 ? -4.347 6.239 -10.015 1.00 87.00 118 ASN A CA 1
ATOM 954 C C . ASN A 1 118 ? -3.514 5.425 -11.025 1.00 87.00 118 ASN A C 1
ATOM 956 O O . ASN A 1 118 ? -3.200 4.259 -10.767 1.00 87.00 118 ASN A O 1
ATOM 960 N N . PRO A 1 119 ? -3.144 6.029 -12.172 1.00 89.44 119 PRO A N 1
ATOM 961 C CA . PRO A 1 119 ? -2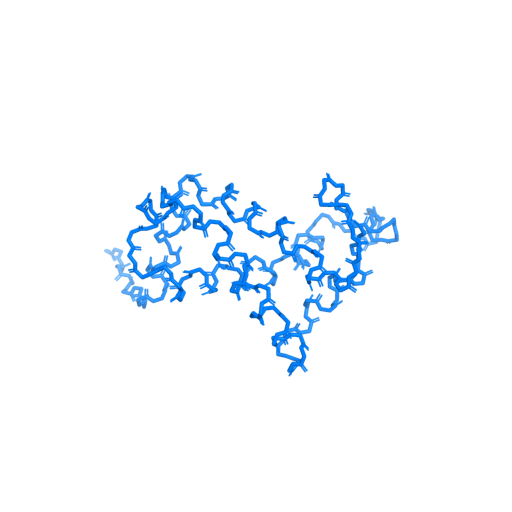.365 5.364 -13.221 1.00 89.44 119 PRO A CA 1
ATOM 962 C C . PRO A 1 119 ? -1.012 4.823 -12.742 1.00 89.44 119 PRO A C 1
ATOM 964 O O . PRO A 1 119 ? -0.517 3.833 -13.276 1.00 89.44 119 PRO A O 1
ATOM 967 N N . ALA A 1 120 ? -0.434 5.428 -11.700 1.00 90.56 120 ALA A N 1
ATOM 968 C CA . ALA A 1 120 ? 0.852 5.007 -11.154 1.00 90.56 120 ALA A CA 1
ATOM 969 C C . ALA A 1 120 ? 0.813 3.603 -10.524 1.00 90.56 120 ALA A C 1
ATOM 971 O O . ALA A 1 120 ? 1.841 2.933 -10.463 1.00 90.56 120 ALA A O 1
ATOM 972 N N . LEU A 1 121 ? -0.363 3.126 -10.090 1.00 90.69 121 LEU A N 1
ATOM 973 C CA . LEU A 1 121 ? -0.519 1.742 -9.629 1.00 90.69 121 LEU A CA 1
ATOM 974 C C . LEU A 1 121 ? -0.317 0.747 -10.772 1.00 90.69 121 LEU A C 1
ATOM 976 O O . LEU A 1 121 ? 0.328 -0.281 -10.582 1.00 90.69 121 LEU A O 1
ATOM 980 N N . SER A 1 122 ? -0.855 1.059 -11.952 1.00 90.62 122 SER A N 1
ATOM 981 C CA . SER A 1 122 ? -0.684 0.234 -13.148 1.00 90.62 122 SER A CA 1
ATOM 982 C C . SER A 1 122 ? 0.756 0.287 -13.649 1.00 90.62 122 SER A C 1
ATOM 984 O O . SER A 1 122 ? 1.325 -0.751 -13.960 1.00 90.62 122 SER A O 1
ATOM 986 N N . GLU A 1 123 ? 1.383 1.466 -13.632 1.00 92.25 123 GLU A N 1
ATOM 987 C CA . GLU A 1 123 ? 2.794 1.597 -14.004 1.00 92.25 123 GLU A CA 1
ATOM 988 C C . GLU A 1 123 ? 3.698 0.752 -13.091 1.00 92.25 123 GLU A C 1
ATOM 990 O O . GLU A 1 123 ? 4.493 -0.051 -13.575 1.00 92.25 123 GLU A O 1
ATOM 995 N N . LEU A 1 124 ? 3.545 0.857 -11.766 1.00 93.50 124 LEU A N 1
ATOM 996 C CA . LEU A 1 124 ? 4.348 0.059 -10.837 1.00 93.50 124 LEU A CA 1
ATOM 997 C C . LEU A 1 124 ? 4.118 -1.449 -11.033 1.00 93.50 124 LEU A C 1
ATOM 999 O O . LEU A 1 124 ? 5.067 -2.227 -10.978 1.00 93.50 124 LEU A O 1
ATOM 1003 N N . SER A 1 125 ? 2.875 -1.858 -11.303 1.00 93.31 125 SER A N 1
ATOM 1004 C CA . SER A 1 125 ? 2.490 -3.250 -11.570 1.00 93.31 125 SER A CA 1
ATOM 1005 C C . SER A 1 125 ? 3.272 -3.883 -12.729 1.00 93.31 125 SER A C 1
ATOM 1007 O O . SER A 1 125 ? 3.605 -5.075 -12.699 1.00 93.31 125 SER A O 1
ATOM 1009 N N . GLU A 1 126 ? 3.582 -3.094 -13.758 1.00 93.12 126 GLU A N 1
ATOM 1010 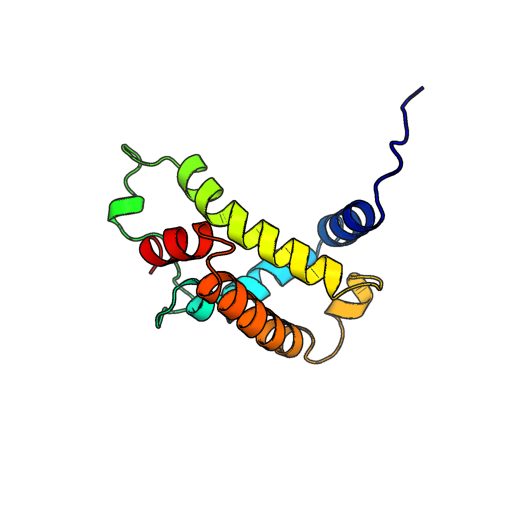C CA . GLU A 1 126 ? 4.382 -3.532 -14.903 1.00 93.12 126 GLU A CA 1
ATOM 1011 C C . GLU A 1 126 ? 5.863 -3.690 -14.551 1.00 93.12 126 GLU A C 1
ATOM 1013 O O . GLU A 1 126 ? 6.556 -4.505 -15.167 1.00 93.12 126 GLU A O 1
ATOM 1018 N N . MET A 1 127 ? 6.336 -2.960 -13.542 1.00 93.44 127 MET A N 1
ATOM 1019 C CA . MET A 1 127 ? 7.746 -2.869 -13.178 1.00 93.44 127 MET A CA 1
ATOM 1020 C C . MET A 1 127 ? 8.199 -3.875 -12.122 1.00 93.44 127 MET A C 1
ATOM 1022 O O . MET A 1 127 ? 9.387 -4.191 -12.082 1.00 93.44 127 MET A O 1
ATOM 1026 N N . ILE A 1 128 ? 7.293 -4.351 -11.268 1.00 93.88 128 ILE A N 1
ATOM 1027 C CA . ILE A 1 128 ? 7.627 -5.265 -10.165 1.00 93.88 128 ILE A CA 1
ATOM 1028 C C . ILE A 1 128 ? 7.368 -6.727 -10.529 1.00 93.88 128 ILE A C 1
ATOM 1030 O O . ILE A 1 128 ? 6.557 -7.005 -11.413 1.00 93.88 128 ILE A O 1
ATOM 1034 N N . GLU A 1 129 ? 8.027 -7.665 -9.858 1.00 91.38 129 GLU A N 1
ATOM 1035 C CA . GLU A 1 129 ? 7.800 -9.118 -9.935 1.00 91.38 129 GLU A CA 1
ATOM 1036 C C . GLU A 1 129 ? 7.960 -9.807 -8.577 1.00 91.38 129 GLU A C 1
ATOM 1038 O O . GLU A 1 129 ? 8.573 -9.192 -7.674 1.00 91.38 129 GLU A O 1
#

Secondary structure (DSSP, 8-state):
--------HHHHHHHHHHT-TTHHHHHHHHHHHHHHHHHTS---TTS--B-GGG--TTTS-HHHHHHHHHHHHHHHHHHHHHH--S-HHHHTTSTTHHHHHHHHHHHHHHHHHHTTS-HHHHHHHHHB-

Radius of gyration: 16.24 Å; chains: 1; bound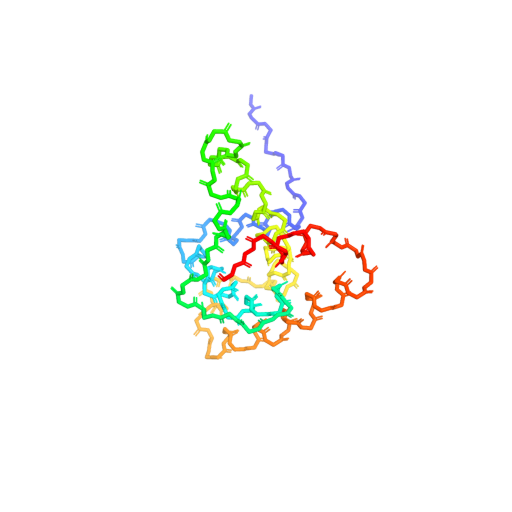ing box: 35×48×37 Å

Sequence (129 aa):
MKNKDNLIPMEEQQLNILRNLKSKNFIISLIGEVIQTIADKKIDKKTVCFKCDYCNGKKYDLEYSINKWNPVVTLVISFLTQKITSDFNTVIREEKILEKLVGELQVFIYTMKSAGLNPALSELSEMIE

Foldseek 3Di:
DDDPPPDDLLVVLLVLLVVDPCNVVLLLLLCLLLVCLLLVHDDDSVDKDFPPVQVPCVVHNPVNVVVLCVLVSVLSSSLCSVVPPDRPVVQVPDPCSSVVSSVVVSVVSNVCVVVVVRVSSVVVSVTMD

pLDDT: mean 88.0, std 10.0, range [36.31, 97.0]